Protein AF-A0A2J4RDF3-F1 (afdb_monomer_lite)

Radius of gyration: 17.9 Å; chains: 1; bounding box: 46×25×57 Å

Sequence (120 aa):
MSCGYQGYEFGAHYPDSICCDGYLWDADSGDEMGMDNGGDIPCPVCNRKEWLAFYRDEIIECGMEQAERKRGPKTVKYGGFPEPIRFDAKAMRSIRRLLRRGWYQGRKYYAKQLREGADK

Foldseek 3Di:
DFPADFDCVPPDPDGQWGDDPQWTFGNPADDPVDHDGTPDQGDCPPNVVVNCVVCLVQLLQQLLVCLPDPPGGDLAGVVGDDPSQVPDPVSSVSSSVSSRNSSVVNVVVVVVVVVVVVVD

Structure (mmCIF, N/CA/C/O backbone):
data_AF-A0A2J4RDF3-F1
#
_entry.id   AF-A0A2J4RDF3-F1
#
loop_
_atom_site.group_PDB
_atom_site.id
_atom_site.type_symbol
_atom_site.label_atom_id
_atom_site.label_alt_id
_atom_site.label_comp_id
_atom_site.label_asym_id
_atom_site.label_entity_id
_atom_site.label_seq_id
_atom_site.pdbx_PDB_ins_code
_atom_site.Cartn_x
_atom_site.Cartn_y
_atom_site.Cartn_z
_atom_site.occupancy
_atom_site.B_iso_or_equiv
_atom_site.auth_seq_id
_atom_site.auth_comp_id
_atom_site.auth_asym_id
_atom_site.auth_atom_id
_atom_site.pdbx_PDB_model_num
ATOM 1 N N . MET A 1 1 ? 12.174 -9.205 -16.888 1.00 72.00 1 MET A N 1
ATOM 2 C CA . MET A 1 1 ? 11.082 -8.678 -17.739 1.00 72.00 1 MET A CA 1
ATOM 3 C C . MET A 1 1 ? 10.366 -7.543 -17.010 1.00 72.00 1 MET A C 1
ATOM 5 O O . MET A 1 1 ? 9.869 -7.750 -15.910 1.00 72.00 1 MET A O 1
ATOM 9 N N . SER A 1 2 ? 10.336 -6.344 -17.602 1.00 89.12 2 SER A N 1
ATOM 10 C CA . SER A 1 2 ? 9.607 -5.179 -17.070 1.00 89.12 2 SER A CA 1
ATOM 11 C C . SER A 1 2 ? 8.167 -5.145 -17.592 1.00 89.12 2 SER A C 1
ATOM 13 O O . SER A 1 2 ? 7.918 -5.556 -18.725 1.00 89.12 2 SER A O 1
ATOM 15 N N . CYS A 1 3 ? 7.223 -4.639 -16.790 1.00 95.06 3 CYS A N 1
ATOM 16 C CA . CYS A 1 3 ? 5.841 -4.394 -17.228 1.00 95.06 3 CYS A CA 1
ATOM 17 C C . CYS A 1 3 ? 5.556 -2.934 -17.628 1.00 95.06 3 CYS A C 1
ATOM 19 O O . CYS A 1 3 ? 4.411 -2.610 -17.936 1.00 95.06 3 CYS A O 1
ATOM 21 N N . GLY A 1 4 ? 6.569 -2.058 -17.604 1.00 94.81 4 GLY A N 1
ATOM 22 C CA . GLY A 1 4 ? 6.434 -0.643 -17.976 1.00 94.81 4 GLY A CA 1
ATOM 23 C C . GLY A 1 4 ? 5.778 0.256 -16.921 1.00 94.81 4 GLY A C 1
ATOM 24 O O . GLY A 1 4 ? 5.435 1.392 -17.230 1.00 94.81 4 GLY A O 1
ATOM 25 N N . TYR A 1 5 ? 5.579 -0.224 -15.689 1.00 96.31 5 TYR A N 1
ATOM 26 C CA . TYR A 1 5 ? 5.111 0.623 -14.588 1.00 96.31 5 TYR A CA 1
ATOM 27 C C . TYR A 1 5 ? 6.148 1.698 -14.227 1.00 96.31 5 TYR A C 1
ATOM 29 O O . TYR A 1 5 ? 7.330 1.373 -14.095 1.00 96.31 5 TYR A O 1
ATOM 37 N N . GLN A 1 6 ? 5.662 2.928 -14.023 1.00 94.69 6 GLN A N 1
ATOM 38 C CA . GLN A 1 6 ? 6.387 4.059 -13.442 1.00 94.69 6 GLN A CA 1
ATOM 39 C C . GLN A 1 6 ? 5.576 4.657 -12.282 1.00 94.69 6 GLN A C 1
ATOM 41 O O . GLN A 1 6 ? 4.357 4.821 -12.411 1.00 94.69 6 GLN A O 1
ATOM 46 N N . GLY A 1 7 ? 6.233 4.962 -11.161 1.00 93.75 7 GLY A N 1
ATOM 47 C CA . GLY A 1 7 ? 5.600 5.426 -9.920 1.00 93.75 7 GLY A CA 1
ATOM 48 C C . GLY A 1 7 ? 6.509 6.312 -9.061 1.00 93.75 7 GLY A C 1
ATOM 49 O O . GLY A 1 7 ? 7.527 6.779 -9.550 1.00 93.75 7 GLY A O 1
ATOM 50 N N . TYR A 1 8 ? 6.117 6.555 -7.809 1.00 93.81 8 TYR A N 1
ATOM 51 C CA . TYR A 1 8 ? 6.724 7.534 -6.881 1.00 93.81 8 TYR A CA 1
ATOM 52 C C . TYR A 1 8 ? 7.110 6.900 -5.531 1.00 93.81 8 TYR A C 1
ATOM 54 O O . TYR A 1 8 ? 7.130 7.557 -4.489 1.00 93.81 8 TYR A O 1
ATOM 62 N N . GLU A 1 9 ? 7.294 5.585 -5.505 1.00 93.69 9 GLU A N 1
ATOM 63 C CA . GLU A 1 9 ? 7.548 4.803 -4.302 1.00 93.69 9 GLU A CA 1
ATOM 64 C C . GLU A 1 9 ? 8.861 5.161 -3.581 1.00 93.69 9 GLU A C 1
ATOM 66 O O . GLU A 1 9 ? 8.941 4.907 -2.378 1.00 93.69 9 GLU A O 1
ATOM 71 N N . PHE A 1 10 ? 9.828 5.801 -4.251 1.00 92.94 10 PHE A N 1
ATOM 72 C CA . PHE A 1 10 ? 11.125 6.185 -3.668 1.00 92.94 10 PHE A CA 1
ATOM 73 C C . PHE A 1 10 ? 11.231 7.670 -3.271 1.00 92.94 10 PHE A C 1
ATOM 75 O O . PHE A 1 10 ? 12.260 8.122 -2.774 1.00 92.94 10 PHE A O 1
ATOM 82 N N . GLY A 1 11 ? 10.117 8.408 -3.330 1.00 87.62 11 GLY A N 1
ATOM 83 C CA . GLY A 1 11 ? 9.987 9.720 -2.692 1.00 87.62 11 GLY A CA 1
ATOM 84 C C . GLY A 1 11 ? 10.457 10.912 -3.526 1.00 87.62 11 GLY A C 1
ATOM 85 O O . GLY A 1 11 ? 10.357 12.043 -3.035 1.00 87.62 11 GLY A O 1
ATOM 86 N N . ALA A 1 12 ? 10.896 10.715 -4.774 1.00 88.38 12 ALA A N 1
ATOM 87 C CA . ALA A 1 12 ? 11.131 11.832 -5.678 1.00 88.38 12 ALA A CA 1
ATOM 88 C C . ALA A 1 12 ? 9.835 12.589 -6.017 1.00 88.38 12 ALA A C 1
ATOM 90 O O . ALA A 1 12 ? 8.706 12.103 -5.911 1.00 88.38 12 ALA A O 1
ATOM 91 N N . HIS A 1 13 ? 10.002 13.831 -6.475 1.00 89.81 13 HIS A N 1
ATOM 92 C CA . HIS A 1 13 ? 8.899 14.657 -6.975 1.00 89.81 13 HIS A CA 1
ATOM 93 C C . HIS A 1 13 ? 8.483 14.313 -8.418 1.00 89.81 13 HIS A C 1
ATOM 95 O O . HIS A 1 13 ? 7.530 14.893 -8.943 1.00 89.81 13 HIS A O 1
ATOM 101 N N . TYR A 1 14 ? 9.178 13.375 -9.058 1.00 89.50 14 TYR A N 1
ATOM 102 C CA . TYR A 1 14 ? 8.907 12.839 -10.391 1.00 89.50 14 TYR A CA 1
ATOM 103 C C . TYR A 1 14 ? 8.829 11.304 -10.322 1.00 89.50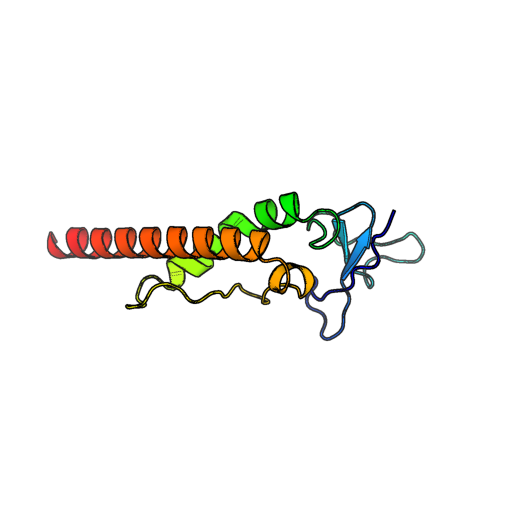 14 TYR A C 1
ATOM 105 O O . TYR A 1 14 ? 9.247 10.740 -9.315 1.00 89.50 14 TYR A O 1
ATOM 113 N N . PRO A 1 15 ? 8.266 10.624 -11.342 1.00 91.81 15 PRO A N 1
ATOM 114 C CA . PRO A 1 15 ? 8.193 9.171 -11.329 1.00 91.81 15 PRO A CA 1
ATOM 115 C C . PRO A 1 15 ? 9.589 8.535 -11.422 1.00 91.81 15 PRO A C 1
ATOM 117 O O . PRO A 1 15 ? 10.162 8.466 -12.508 1.00 91.81 15 PRO A O 1
ATOM 120 N N . ASP A 1 16 ? 10.119 8.091 -10.288 1.00 93.06 16 ASP A N 1
ATOM 121 C CA . ASP A 1 16 ? 11.441 7.477 -10.111 1.00 93.06 16 ASP A CA 1
ATOM 122 C C . ASP A 1 16 ? 11.363 5.955 -9.928 1.00 93.06 16 ASP A C 1
ATOM 124 O O . ASP A 1 16 ? 12.371 5.268 -9.918 1.00 93.06 16 ASP A O 1
ATOM 128 N N . SER A 1 17 ? 10.169 5.385 -9.795 1.00 94.94 17 SER A N 1
ATOM 129 C CA . SER A 1 17 ? 10.020 3.967 -9.470 1.00 94.94 17 SER A CA 1
ATOM 130 C C . SER A 1 17 ? 9.740 3.157 -10.722 1.00 94.94 17 SER A C 1
ATOM 132 O O . SER A 1 17 ? 8.680 3.321 -11.324 1.00 94.94 17 SER A O 1
ATOM 134 N N . ILE A 1 18 ? 10.637 2.250 -11.109 1.00 95.12 18 ILE A N 1
ATOM 135 C CA . ILE A 1 18 ? 10.490 1.424 -12.315 1.00 95.12 18 ILE A CA 1
ATOM 136 C C . ILE A 1 18 ? 10.364 -0.062 -11.999 1.00 95.12 18 ILE A C 1
ATOM 138 O O . ILE A 1 18 ? 10.928 -0.574 -11.040 1.00 95.12 18 ILE A O 1
ATOM 142 N N . CYS A 1 19 ? 9.612 -0.796 -12.822 1.00 96.50 19 CYS A N 1
ATOM 143 C CA . CYS A 1 19 ? 9.466 -2.239 -12.640 1.00 96.50 19 CYS A CA 1
ATOM 144 C C . CYS A 1 19 ? 10.610 -3.036 -13.287 1.00 96.50 19 CYS A C 1
ATOM 146 O O . CYS A 1 19 ? 10.805 -2.952 -14.502 1.00 96.50 19 CYS A O 1
ATOM 148 N N . CYS A 1 20 ? 11.245 -3.922 -12.517 1.00 94.62 20 CYS A N 1
ATOM 149 C CA . CYS A 1 20 ? 12.110 -4.995 -13.002 1.00 94.62 20 CYS A CA 1
ATOM 150 C C . CYS A 1 20 ? 11.736 -6.322 -12.316 1.00 94.62 20 CYS A C 1
ATOM 152 O O . CYS A 1 20 ? 11.619 -6.384 -11.096 1.00 94.62 20 CYS A O 1
ATOM 154 N N . ASP A 1 21 ? 11.468 -7.368 -13.106 1.00 95.06 21 ASP A N 1
ATOM 155 C CA . ASP A 1 21 ? 11.153 -8.730 -12.631 1.00 95.06 21 ASP A CA 1
ATOM 156 C C . ASP A 1 21 ? 10.054 -8.825 -11.560 1.00 95.06 21 ASP A C 1
ATOM 158 O O . ASP A 1 21 ? 10.059 -9.687 -10.686 1.00 95.06 21 ASP A O 1
ATOM 162 N N . GLY A 1 22 ? 9.046 -7.955 -11.662 1.00 97.06 22 GLY A N 1
ATOM 163 C CA . GLY A 1 22 ? 7.907 -7.959 -10.745 1.00 97.06 22 GLY A CA 1
ATOM 164 C C . GLY A 1 22 ? 8.115 -7.168 -9.458 1.00 97.06 22 GLY A C 1
ATOM 165 O O . GLY A 1 22 ? 7.216 -7.187 -8.618 1.00 97.06 22 GLY A O 1
ATOM 166 N N . TYR A 1 23 ? 9.223 -6.439 -9.332 1.00 97.62 23 TYR A N 1
ATOM 167 C CA . TYR A 1 23 ? 9.545 -5.571 -8.198 1.00 97.62 23 TYR A CA 1
ATOM 168 C C . TYR A 1 23 ? 9.911 -4.167 -8.680 1.00 97.62 23 TYR A C 1
ATOM 170 O O . TYR A 1 23 ? 10.193 -3.967 -9.865 1.00 97.62 23 TYR A O 1
ATOM 178 N N . LEU A 1 24 ? 9.804 -3.186 -7.789 1.00 97.00 24 LEU A N 1
ATOM 179 C CA . LEU A 1 24 ? 10.115 -1.791 -8.061 1.00 97.00 24 LEU A CA 1
ATOM 180 C C . LEU A 1 24 ? 11.555 -1.488 -7.674 1.00 97.00 24 LEU A C 1
ATOM 182 O O . LEU A 1 24 ? 12.030 -1.948 -6.640 1.00 97.00 24 LEU A O 1
ATOM 186 N N . TRP A 1 25 ? 12.207 -0.705 -8.514 1.00 96.00 25 TRP A N 1
ATOM 187 C CA . TRP A 1 25 ? 13.561 -0.215 -8.334 1.00 96.00 25 TRP A CA 1
ATOM 188 C C . TRP A 1 25 ? 13.574 1.290 -8.523 1.00 96.00 25 TRP A C 1
ATOM 190 O O . TRP A 1 25 ? 12.795 1.821 -9.320 1.00 96.00 25 TRP A O 1
ATOM 200 N N . ASP A 1 26 ? 14.437 1.948 -7.770 1.00 95.06 26 ASP A N 1
ATOM 201 C CA . ASP A 1 26 ? 14.671 3.377 -7.872 1.00 95.06 26 ASP A CA 1
ATOM 202 C C . ASP A 1 26 ? 15.520 3.642 -9.122 1.00 95.06 26 ASP A C 1
ATOM 204 O O . ASP A 1 26 ? 16.648 3.162 -9.241 1.00 95.06 26 ASP A O 1
ATOM 208 N N . ALA A 1 27 ? 14.944 4.350 -10.090 1.00 91.38 27 ALA A N 1
ATOM 209 C CA . ALA A 1 27 ? 15.534 4.622 -11.394 1.00 91.38 27 ALA A CA 1
ATOM 210 C C . ALA A 1 27 ? 16.768 5.523 -11.309 1.00 91.38 27 ALA A C 1
ATOM 212 O O . ALA A 1 27 ? 17.582 5.500 -12.231 1.00 91.38 27 ALA A O 1
ATOM 213 N N . ASP A 1 28 ? 16.899 6.285 -10.223 1.00 87.75 28 ASP A N 1
ATOM 214 C CA . ASP A 1 28 ? 18.045 7.156 -9.977 1.00 87.75 28 ASP A CA 1
ATOM 215 C C . ASP A 1 28 ? 19.084 6.505 -9.059 1.00 87.75 28 ASP A C 1
ATOM 217 O O . ASP A 1 28 ? 20.084 7.131 -8.704 1.00 87.75 28 ASP A O 1
ATOM 221 N N . SER A 1 29 ? 18.850 5.253 -8.663 1.00 87.75 29 SER A N 1
ATOM 222 C CA . SER A 1 29 ? 19.784 4.504 -7.836 1.00 87.75 29 SER A CA 1
ATOM 223 C C . SER A 1 29 ? 20.889 3.846 -8.653 1.00 87.75 29 SER A C 1
ATOM 225 O O . SER A 1 29 ? 20.705 3.477 -9.816 1.00 87.75 29 SER A O 1
ATOM 227 N N . GLY A 1 30 ? 22.035 3.663 -8.001 1.00 80.56 30 GLY A N 1
ATOM 228 C CA . GLY A 1 30 ? 23.215 3.027 -8.563 1.00 80.56 30 GLY A CA 1
ATOM 229 C C . GLY A 1 30 ? 23.990 3.857 -9.590 1.00 80.56 30 GLY A C 1
ATOM 230 O O . GLY A 1 30 ? 23.877 5.080 -9.674 1.00 80.56 30 GLY A O 1
ATOM 231 N N . ASP A 1 31 ? 24.860 3.172 -10.330 1.00 77.06 31 ASP A N 1
ATOM 232 C CA . ASP A 1 31 ? 25.794 3.750 -11.299 1.00 77.06 31 ASP A CA 1
ATOM 233 C C . ASP A 1 31 ? 25.751 2.990 -12.643 1.00 77.06 31 ASP A C 1
ATOM 235 O O . ASP A 1 31 ? 24.755 2.347 -12.985 1.00 77.06 31 ASP A O 1
ATOM 239 N N . GLU A 1 32 ? 26.824 3.058 -13.441 1.00 70.00 32 GLU A N 1
ATOM 240 C CA . GLU A 1 32 ? 26.941 2.366 -14.735 1.00 70.00 32 GLU A CA 1
ATOM 241 C C . GLU A 1 32 ? 26.673 0.848 -14.667 1.00 70.00 32 GLU A C 1
ATOM 243 O O . GLU A 1 32 ? 26.361 0.239 -15.693 1.00 70.00 32 GLU A O 1
ATOM 248 N N . MET A 1 33 ? 26.763 0.230 -13.484 1.00 68.81 33 MET A N 1
ATOM 249 C CA . MET A 1 33 ? 26.566 -1.208 -13.285 1.00 68.81 33 MET A CA 1
ATOM 250 C C . MET A 1 33 ? 25.114 -1.606 -12.967 1.00 68.81 33 MET A C 1
ATOM 252 O O . MET A 1 33 ? 24.819 -2.804 -12.904 1.00 68.81 33 MET A O 1
ATOM 256 N N . GLY A 1 34 ? 24.200 -0.642 -12.817 1.00 76.56 34 GLY A N 1
ATOM 257 C CA . GLY A 1 34 ? 22.770 -0.872 -12.594 1.00 76.56 34 GLY A CA 1
ATOM 258 C C . GLY A 1 34 ? 22.239 -0.254 -11.301 1.00 76.56 34 GLY A C 1
ATOM 259 O O . GLY A 1 34 ? 22.964 0.426 -10.589 1.00 76.56 34 GLY A O 1
ATOM 260 N N . MET A 1 35 ? 20.959 -0.512 -11.014 1.00 85.38 35 MET A N 1
ATOM 261 C CA . MET A 1 35 ? 20.240 0.013 -9.844 1.00 85.38 35 MET A CA 1
ATOM 262 C C . MET A 1 35 ? 20.635 -0.727 -8.560 1.00 85.38 35 MET A C 1
ATOM 264 O O . MET A 1 35 ? 20.667 -1.960 -8.551 1.00 85.38 35 MET A O 1
ATOM 268 N N . ASP A 1 36 ? 20.890 0.010 -7.477 1.00 88.94 36 ASP A N 1
ATOM 269 C CA . ASP A 1 36 ? 21.302 -0.532 -6.173 1.00 88.94 36 ASP A CA 1
ATOM 270 C C . ASP A 1 36 ? 20.267 -0.330 -5.048 1.00 88.94 36 ASP A C 1
ATOM 272 O O . ASP A 1 36 ? 20.426 -0.901 -3.965 1.00 88.94 36 ASP A O 1
ATOM 276 N N . ASN A 1 37 ? 19.174 0.399 -5.313 1.00 92.56 37 ASN A N 1
ATOM 277 C CA . ASN A 1 37 ? 18.074 0.631 -4.376 1.00 92.56 37 ASN A CA 1
ATOM 278 C C . ASN A 1 37 ? 16.733 0.096 -4.919 1.00 92.56 37 ASN A C 1
ATOM 280 O O . ASN A 1 37 ? 16.322 0.378 -6.048 1.00 9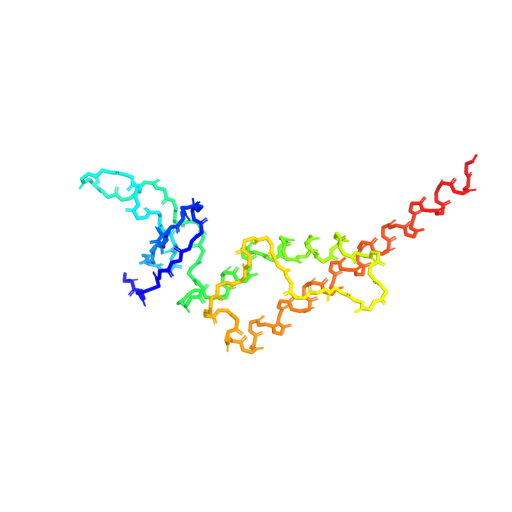2.56 37 ASN A O 1
ATOM 284 N N . 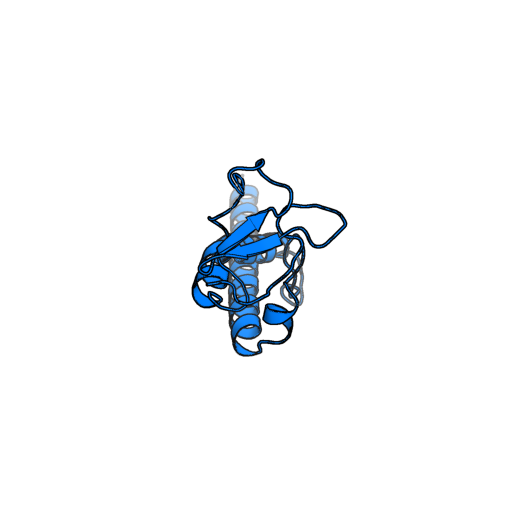GLY A 1 38 ? 16.025 -0.665 -4.083 1.00 93.50 38 GLY A N 1
ATOM 285 C CA . GLY A 1 38 ? 14.756 -1.320 -4.402 1.00 93.50 38 GLY A CA 1
ATOM 286 C C . GLY A 1 38 ? 14.857 -2.846 -4.479 1.00 93.50 38 GLY A C 1
ATOM 287 O O . GLY A 1 38 ? 15.689 -3.474 -3.826 1.00 93.50 38 GLY A O 1
ATOM 288 N N . GLY A 1 39 ? 13.954 -3.463 -5.243 1.00 95.06 39 GLY A N 1
ATOM 289 C CA . GLY A 1 39 ? 13.840 -4.920 -5.381 1.00 95.06 39 GLY A CA 1
ATOM 290 C C . GLY A 1 39 ? 12.994 -5.610 -4.305 1.00 95.06 39 GLY A C 1
ATOM 291 O O . GLY A 1 39 ? 12.758 -6.814 -4.391 1.00 95.06 39 GLY A O 1
ATOM 292 N N . ASP A 1 40 ? 12.490 -4.868 -3.323 1.00 96.19 40 ASP A N 1
ATOM 293 C CA . ASP A 1 40 ? 11.676 -5.355 -2.207 1.00 96.19 40 ASP A CA 1
ATOM 294 C C . ASP A 1 40 ? 10.185 -5.026 -2.374 1.00 96.19 40 ASP A C 1
ATOM 296 O O . ASP A 1 40 ? 9.328 -5.862 -2.076 1.00 96.19 40 ASP A O 1
ATOM 300 N N . ILE A 1 41 ? 9.863 -3.845 -2.911 1.00 96.94 41 ILE A N 1
ATOM 301 C CA . ILE A 1 41 ? 8.484 -3.416 -3.162 1.00 96.94 41 ILE A CA 1
ATOM 302 C C . ILE A 1 41 ? 7.949 -4.160 -4.397 1.00 96.94 41 ILE A C 1
ATOM 304 O O . ILE A 1 41 ? 8.444 -3.948 -5.506 1.00 96.94 41 ILE A O 1
ATOM 308 N N . PRO A 1 42 ? 6.918 -5.020 -4.283 1.00 98.00 42 PRO A N 1
ATOM 309 C CA . PRO A 1 42 ? 6.373 -5.723 -5.444 1.00 98.00 42 PRO A CA 1
ATOM 310 C C . PRO A 1 42 ? 5.738 -4.739 -6.429 1.00 98.00 42 PRO A C 1
ATOM 312 O O . PRO A 1 42 ? 5.250 -3.691 -6.037 1.00 98.00 42 PRO A O 1
ATOM 315 N N . CYS A 1 43 ? 5.662 -5.056 -7.716 1.00 97.69 43 CYS A N 1
ATOM 316 C CA . CYS A 1 43 ? 5.031 -4.166 -8.687 1.00 97.69 43 CYS A CA 1
ATOM 317 C C . CYS A 1 43 ? 3.487 -4.179 -8.561 1.00 97.69 43 CYS A C 1
ATOM 319 O O . CYS A 1 43 ? 2.879 -5.253 -8.647 1.00 97.69 43 CYS A O 1
ATOM 321 N N . PRO A 1 44 ? 2.796 -3.020 -8.473 1.00 97.44 44 PRO A N 1
ATOM 322 C CA . PRO A 1 44 ? 1.329 -2.964 -8.368 1.00 97.44 44 PRO A CA 1
ATOM 323 C C . PRO A 1 44 ? 0.596 -3.442 -9.635 1.00 97.44 44 PRO A C 1
ATOM 325 O O . PRO A 1 44 ? -0.604 -3.751 -9.598 1.00 97.44 44 PRO A O 1
ATOM 328 N N . VAL A 1 45 ? 1.303 -3.506 -10.767 1.00 97.38 45 VAL A N 1
ATOM 329 C CA . VAL A 1 45 ? 0.763 -3.947 -12.056 1.00 97.38 45 VAL A CA 1
ATOM 330 C C . VAL A 1 45 ? 0.928 -5.454 -12.216 1.00 97.38 45 VAL A C 1
ATOM 332 O O . VAL A 1 45 ? -0.081 -6.161 -12.191 1.00 97.38 45 VAL A O 1
ATOM 335 N N . CYS A 1 46 ? 2.161 -5.953 -12.353 1.00 97.38 46 CYS A N 1
ATOM 336 C CA . CYS A 1 46 ? 2.416 -7.362 -12.671 1.00 97.38 46 CYS A CA 1
ATOM 337 C C . CYS A 1 46 ? 2.583 -8.279 -11.446 1.00 97.38 46 CYS A C 1
ATOM 339 O O . CYS A 1 46 ? 2.466 -9.490 -11.603 1.00 97.38 46 CYS A O 1
ATOM 341 N N . ASN A 1 47 ? 2.763 -7.735 -10.234 1.00 97.56 47 ASN A N 1
ATOM 342 C CA . ASN A 1 47 ? 2.898 -8.503 -8.986 1.00 97.56 47 ASN A CA 1
ATOM 343 C C . ASN A 1 47 ? 1.936 -8.014 -7.878 1.00 97.56 47 ASN A C 1
ATOM 345 O O . ASN A 1 47 ? 2.255 -7.913 -6.693 1.00 97.56 47 ASN A O 1
ATOM 349 N N . ARG A 1 48 ? 0.700 -7.692 -8.276 1.00 97.12 48 ARG A N 1
ATOM 350 C CA . ARG A 1 48 ? -0.304 -7.027 -7.424 1.00 97.12 48 ARG A CA 1
ATOM 351 C C . ARG A 1 48 ? -0.669 -7.784 -6.151 1.00 97.12 48 ARG A C 1
ATOM 353 O O . ARG A 1 48 ? -1.014 -7.172 -5.142 1.00 97.12 48 ARG A O 1
ATOM 360 N N . LYS A 1 49 ? -0.674 -9.118 -6.211 1.00 97.44 49 LYS A N 1
ATOM 361 C CA . LYS A 1 49 ? -1.006 -9.954 -5.052 1.00 97.44 49 LYS A CA 1
ATOM 362 C C . LYS A 1 49 ? 0.019 -9.743 -3.939 1.00 97.44 49 LYS A C 1
ATOM 364 O O . LYS A 1 49 ? -0.394 -9.506 -2.807 1.00 97.44 49 LYS A O 1
ATOM 369 N N . GLU A 1 50 ? 1.306 -9.773 -4.278 1.00 98.31 50 GLU A N 1
ATOM 370 C CA . GLU A 1 50 ? 2.377 -9.500 -3.322 1.00 98.31 50 GLU A CA 1
ATOM 371 C C . GLU A 1 50 ? 2.403 -8.024 -2.927 1.00 98.31 50 GLU A C 1
ATOM 373 O O . GLU A 1 50 ? 2.574 -7.736 -1.753 1.00 98.31 50 GLU A O 1
ATOM 378 N N . TRP A 1 51 ? 2.094 -7.083 -3.831 1.00 97.94 51 TRP A N 1
ATOM 379 C CA . TRP A 1 51 ? 1.966 -5.657 -3.469 1.00 97.94 51 TRP A CA 1
ATOM 380 C C . TRP A 1 51 ? 0.940 -5.447 -2.342 1.00 97.94 51 TRP A C 1
ATOM 382 O O . TRP A 1 51 ? 1.189 -4.739 -1.367 1.00 97.94 51 TRP A O 1
ATOM 392 N N . LEU A 1 52 ? -0.221 -6.109 -2.438 1.00 98.00 52 LEU A N 1
ATOM 393 C CA . LEU A 1 52 ? -1.252 -6.061 -1.395 1.00 98.00 52 LEU A CA 1
ATOM 394 C C . LEU A 1 52 ? -0.816 -6.743 -0.093 1.00 98.00 52 LEU A C 1
ATOM 396 O O . LEU A 1 52 ? -1.313 -6.365 0.968 1.00 98.00 52 LEU A O 1
ATOM 400 N N . ALA A 1 53 ? 0.043 -7.762 -0.169 1.00 98.25 53 ALA A N 1
ATOM 401 C CA . ALA A 1 53 ? 0.596 -8.436 1.000 1.00 98.25 53 ALA A CA 1
ATOM 402 C C . ALA A 1 53 ? 1.656 -7.565 1.690 1.00 98.25 53 ALA A C 1
ATOM 404 O O . ALA A 1 53 ? 1.585 -7.396 2.904 1.00 98.25 53 ALA A O 1
ATOM 405 N N . PHE A 1 54 ? 2.549 -6.953 0.911 1.00 97.69 54 PHE A N 1
ATOM 406 C CA . PHE A 1 54 ? 3.604 -6.050 1.363 1.00 97.69 54 PHE A CA 1
ATOM 407 C C . PHE A 1 54 ? 3.031 -4.868 2.155 1.00 97.69 54 PHE A C 1
ATOM 409 O O . PHE A 1 54 ? 3.398 -4.650 3.303 1.00 97.69 54 PHE A O 1
ATOM 416 N N . TYR A 1 55 ? 2.029 -4.172 1.607 1.00 97.62 55 TYR A N 1
ATOM 417 C CA . TYR A 1 55 ? 1.404 -3.022 2.278 1.00 97.62 55 TYR A CA 1
ATOM 418 C C . TYR A 1 55 ? 0.275 -3.383 3.249 1.00 97.62 55 TYR A C 1
ATOM 420 O O . TYR A 1 55 ? -0.442 -2.504 3.730 1.00 97.62 55 TYR A O 1
ATOM 428 N N . ARG A 1 56 ? 0.053 -4.671 3.530 1.00 98.00 56 ARG A N 1
ATOM 429 C CA . ARG A 1 56 ? -1.108 -5.120 4.309 1.00 98.00 56 ARG A CA 1
ATOM 430 C C . ARG A 1 56 ? -1.169 -4.472 5.687 1.00 98.00 56 ARG A C 1
ATOM 432 O O . ARG A 1 56 ? -2.248 -4.041 6.098 1.00 98.00 56 ARG A O 1
ATOM 439 N N . ASP A 1 57 ? -0.048 -4.469 6.395 1.00 97.75 57 ASP A N 1
ATOM 440 C CA . ASP A 1 57 ? 0.000 -4.026 7.785 1.00 97.75 57 ASP A CA 1
ATOM 441 C C . ASP A 1 57 ? -0.062 -2.501 7.878 1.00 97.75 57 ASP A C 1
ATOM 443 O O . ASP A 1 57 ? -0.863 -1.997 8.660 1.00 97.75 57 ASP A O 1
ATOM 447 N N . GLU A 1 58 ? 0.604 -1.777 6.973 1.00 97.06 58 GLU A N 1
ATOM 448 C CA . GLU A 1 58 ? 0.461 -0.319 6.839 1.00 97.06 58 GLU A CA 1
ATOM 449 C C . GLU A 1 58 ? -1.001 0.086 6.564 1.00 97.06 58 GLU A C 1
ATOM 451 O O . GLU A 1 58 ? -1.554 0.984 7.193 1.00 97.06 58 GLU A O 1
ATOM 456 N N . ILE A 1 59 ? -1.701 -0.625 5.670 1.00 98.31 59 ILE A N 1
ATOM 457 C CA . ILE A 1 59 ? -3.119 -0.349 5.384 1.00 98.31 59 ILE A CA 1
ATOM 458 C C . ILE A 1 59 ? -3.998 -0.616 6.619 1.00 98.31 59 ILE A C 1
ATOM 460 O O . ILE A 1 59 ? -5.002 0.072 6.832 1.00 98.31 59 ILE A O 1
ATOM 464 N N . ILE A 1 60 ? -3.671 -1.628 7.427 1.00 98.31 60 ILE A N 1
ATOM 465 C CA . ILE A 1 60 ? -4.370 -1.883 8.693 1.00 98.31 60 ILE A CA 1
ATOM 466 C C . ILE A 1 60 ? -4.082 -0.754 9.686 1.00 98.31 60 ILE A C 1
ATOM 468 O O . ILE A 1 60 ? -5.024 -0.253 10.300 1.00 98.31 60 ILE A O 1
ATOM 472 N N . GLU A 1 61 ? -2.834 -0.318 9.809 1.00 97.56 61 GLU A N 1
ATOM 473 C CA . GLU A 1 61 ? -2.420 0.784 10.679 1.00 97.56 61 GLU A CA 1
ATOM 474 C C . GLU A 1 61 ? -3.141 2.090 10.321 1.00 97.56 61 GLU A C 1
ATOM 476 O O . GLU A 1 61 ? -3.820 2.656 11.180 1.00 97.56 61 GLU A O 1
ATOM 481 N N . CYS A 1 62 ? -3.184 2.467 9.037 1.00 97.75 62 CYS A N 1
ATOM 482 C CA . CYS A 1 62 ? -3.991 3.597 8.555 1.00 97.75 62 CYS A CA 1
ATOM 483 C C . CYS A 1 62 ? -5.473 3.475 8.948 1.00 97.75 62 CYS A C 1
ATOM 485 O O . CYS A 1 62 ? -6.186 4.467 9.126 1.00 97.75 62 CYS A O 1
ATOM 487 N N . GLY A 1 63 ? -5.990 2.247 9.038 1.00 97.81 63 GLY A N 1
ATOM 488 C CA . GLY A 1 63 ? -7.322 1.975 9.561 1.00 97.81 63 GLY A CA 1
ATOM 489 C C . GLY A 1 63 ? -7.427 2.244 11.064 1.00 97.81 63 GLY A C 1
ATOM 490 O O . GLY A 1 63 ? -8.400 2.863 11.500 1.00 97.81 63 GLY A O 1
ATOM 491 N N . MET A 1 64 ? -6.449 1.777 11.846 1.00 97.69 64 MET A N 1
ATOM 492 C CA . MET A 1 64 ? -6.385 1.932 13.305 1.00 97.69 64 MET A CA 1
ATOM 493 C C . MET A 1 64 ? -6.318 3.397 13.728 1.00 97.69 64 MET A C 1
ATOM 495 O O . MET A 1 64 ? -7.105 3.804 14.581 1.00 97.69 64 MET A O 1
ATOM 499 N N . GLU A 1 65 ? -5.472 4.199 13.085 1.00 96.19 65 GLU A N 1
ATOM 500 C CA . GLU A 1 65 ? -5.333 5.645 13.336 1.00 96.19 65 GLU A CA 1
ATOM 501 C C . GLU A 1 65 ? -6.647 6.410 13.119 1.00 96.19 65 GLU A C 1
ATOM 503 O O . GLU A 1 65 ? -6.903 7.459 13.703 1.00 96.19 65 GLU A O 1
ATOM 508 N N . GLN A 1 66 ? -7.538 5.859 12.296 1.00 96.69 66 GLN A N 1
ATOM 509 C CA . GLN A 1 66 ? -8.842 6.440 12.002 1.00 96.69 66 GLN A CA 1
ATOM 510 C C . GLN A 1 66 ? -9.957 5.982 12.957 1.00 96.69 66 GLN A C 1
ATOM 512 O O . GLN A 1 66 ? -11.130 6.283 12.705 1.00 96.69 66 GLN A O 1
ATOM 517 N N . ALA A 1 67 ? -9.654 5.244 14.027 1.00 96.69 67 ALA A N 1
ATOM 518 C CA . ALA A 1 67 ? -10.648 4.609 14.901 1.00 96.69 67 ALA A CA 1
ATOM 519 C C . ALA A 1 67 ? -11.663 5.575 15.547 1.00 96.69 67 ALA A C 1
ATOM 521 O O . ALA A 1 67 ? -12.819 5.197 15.785 1.00 96.69 67 ALA A O 1
ATOM 522 N N . GLU A 1 68 ? -11.290 6.837 15.753 1.00 95.56 68 GLU A N 1
ATOM 523 C CA . GLU A 1 68 ? -12.180 7.880 16.280 1.00 95.56 68 GLU A CA 1
ATOM 524 C C . GLU A 1 68 ? -13.287 8.291 15.294 1.00 95.56 68 GLU A C 1
ATOM 526 O O . GLU A 1 68 ? -14.339 8.809 15.687 1.00 95.56 68 GLU A O 1
ATOM 531 N N . ARG A 1 69 ? -13.112 8.020 13.993 1.00 95.69 69 ARG A N 1
ATOM 532 C CA . ARG A 1 69 ? -14.108 8.367 12.975 1.00 95.69 69 ARG A CA 1
ATOM 533 C C . ARG A 1 69 ? -15.422 7.634 13.227 1.00 95.69 69 ARG A C 1
ATOM 535 O O . ARG A 1 69 ? -15.478 6.408 13.220 1.00 95.69 69 ARG A O 1
ATOM 542 N N . LYS A 1 70 ? -16.518 8.392 13.327 1.00 92.38 70 LYS A N 1
ATOM 543 C CA . LYS A 1 70 ? -17.871 7.849 13.558 1.00 92.38 70 LYS A CA 1
ATOM 544 C C . LYS A 1 70 ? -18.407 7.001 12.395 1.00 92.38 70 LYS A C 1
ATOM 546 O O . LYS A 1 70 ? -19.137 6.046 12.625 1.00 92.38 70 LYS A O 1
ATOM 551 N N . ARG A 1 71 ? -18.064 7.343 11.146 1.00 92.56 71 ARG A N 1
ATOM 552 C CA . ARG A 1 71 ? -18.615 6.727 9.918 1.00 92.56 71 ARG A CA 1
ATOM 553 C C . ARG A 1 71 ? -17.615 5.801 9.209 1.00 92.56 71 ARG A C 1
ATOM 555 O O . ARG A 1 71 ? -17.533 5.804 7.984 1.00 92.56 71 ARG A O 1
ATOM 562 N N . GLY A 1 72 ? -16.836 5.038 9.977 1.00 94.75 72 GLY A N 1
ATOM 563 C CA . GLY A 1 72 ? -15.797 4.157 9.438 1.00 94.75 72 GLY A CA 1
ATOM 564 C C . GLY A 1 72 ? -14.565 4.895 8.884 1.00 94.75 72 GLY A C 1
ATOM 565 O O . GLY A 1 72 ? -14.533 6.136 8.839 1.00 94.75 72 GLY A O 1
ATOM 566 N N . PRO A 1 73 ? -13.540 4.137 8.451 1.00 97.50 73 PRO A N 1
ATOM 567 C CA . PRO A 1 73 ? -12.316 4.704 7.905 1.00 97.50 73 PRO A CA 1
ATOM 568 C C . PRO A 1 73 ? -12.538 5.217 6.478 1.00 97.50 73 PRO A C 1
ATOM 570 O O . PRO A 1 73 ? -13.333 4.666 5.708 1.00 97.50 73 PRO A O 1
ATOM 573 N N . LYS A 1 74 ? -11.809 6.268 6.107 1.00 96.50 74 LYS A N 1
ATOM 574 C CA . LYS A 1 74 ? -11.633 6.671 4.710 1.00 96.50 74 LYS A CA 1
ATOM 575 C C . LYS A 1 74 ? -10.753 5.648 3.992 1.00 96.50 74 LYS A C 1
ATOM 577 O O . LYS A 1 74 ? -9.954 4.953 4.611 1.00 96.50 74 LYS A O 1
ATOM 582 N N . THR A 1 75 ? -10.887 5.586 2.669 1.00 95.25 75 THR A N 1
ATOM 583 C CA . THR A 1 75 ? -10.034 4.745 1.816 1.00 95.25 75 THR A CA 1
ATOM 584 C C . THR A 1 75 ? -8.746 5.485 1.463 1.00 95.25 75 THR A C 1
ATOM 586 O O . THR A 1 75 ? -8.617 5.992 0.355 1.00 95.25 75 THR A O 1
ATOM 589 N N . VAL A 1 76 ? -7.838 5.601 2.432 1.00 89.44 76 VAL A N 1
ATOM 590 C CA . VAL A 1 76 ? -6.554 6.315 2.311 1.00 89.44 76 VAL A CA 1
ATOM 591 C C . VAL A 1 76 ? -5.412 5.453 2.852 1.00 89.44 76 VAL A C 1
ATOM 593 O O . VAL A 1 76 ? -5.653 4.596 3.699 1.00 89.44 76 VAL A O 1
ATOM 596 N N . LYS A 1 77 ? -4.205 5.695 2.342 1.00 88.31 77 LYS A N 1
ATOM 597 C CA . LYS A 1 77 ? -2.913 5.125 2.752 1.00 88.31 77 LYS A CA 1
ATOM 598 C C . LYS A 1 77 ? -1.883 6.261 2.700 1.00 88.31 77 LYS A C 1
ATOM 600 O O . LYS A 1 77 ? -2.070 7.180 1.892 1.00 88.31 77 LYS A O 1
ATOM 605 N N . TYR A 1 78 ? -0.834 6.217 3.516 1.00 83.44 78 TYR A N 1
ATOM 606 C CA . TYR A 1 78 ? 0.325 7.095 3.348 1.00 83.44 78 TYR A CA 1
ATOM 607 C C . TYR A 1 78 ? 0.924 6.946 1.937 1.00 83.44 78 TYR A C 1
ATOM 609 O O . TYR A 1 78 ? 0.890 5.870 1.340 1.00 83.44 78 TYR A O 1
ATOM 617 N N . GLY A 1 79 ? 1.346 8.065 1.340 1.00 84.12 79 GLY A N 1
ATOM 618 C CA . GLY A 1 79 ? 1.794 8.120 -0.062 1.00 84.12 79 GLY A CA 1
ATOM 619 C C . GLY A 1 79 ? 0.695 7.899 -1.119 1.00 84.12 79 GLY A C 1
ATOM 620 O O . GLY A 1 79 ? 0.938 8.071 -2.308 1.00 84.12 79 GLY A O 1
ATOM 621 N N . GLY A 1 80 ? -0.539 7.574 -0.716 1.00 91.31 80 GLY A N 1
ATOM 622 C CA . GLY A 1 80 ? -1.638 7.279 -1.633 1.00 91.31 80 GLY A CA 1
ATOM 623 C C . GLY A 1 80 ? -1.574 5.876 -2.251 1.00 91.31 80 GLY A C 1
ATOM 624 O O . GLY A 1 80 ? -0.671 5.080 -2.005 1.00 91.31 80 GLY A O 1
ATOM 625 N N . PHE A 1 81 ? -2.597 5.541 -3.041 1.00 94.94 81 PHE A N 1
ATOM 626 C CA . PHE A 1 81 ? -2.631 4.290 -3.801 1.00 94.94 81 PHE A CA 1
ATOM 627 C C . PHE A 1 81 ? -2.202 4.549 -5.250 1.00 94.94 81 PHE A C 1
ATOM 629 O O . PHE A 1 81 ? -2.789 5.442 -5.878 1.00 94.94 81 PHE A O 1
ATOM 636 N N . PRO A 1 82 ? -1.283 3.739 -5.811 1.00 94.81 82 PRO A N 1
ATOM 637 C CA . PRO A 1 82 ? -0.936 3.808 -7.223 1.00 94.81 82 PRO A CA 1
ATOM 638 C C . PRO A 1 82 ? -2.165 3.724 -8.124 1.00 94.81 82 PRO A C 1
ATOM 640 O O . PRO A 1 82 ? -3.138 3.026 -7.819 1.00 94.81 82 PRO A O 1
ATOM 643 N N . GLU A 1 83 ? -2.126 4.413 -9.260 1.00 94.50 83 GLU A N 1
ATOM 644 C CA . GLU A 1 83 ? -3.227 4.432 -10.225 1.00 94.50 83 GLU A CA 1
ATOM 645 C C . GLU A 1 83 ? -3.741 3.034 -10.625 1.00 94.50 83 GLU A C 1
ATOM 647 O O . GLU A 1 83 ? -4.953 2.808 -10.518 1.00 94.50 83 GLU A O 1
ATOM 652 N N . PRO A 1 84 ? -2.876 2.051 -10.952 1.00 95.62 84 PRO A N 1
ATOM 653 C CA . PRO A 1 84 ? -3.328 0.700 -11.287 1.00 95.62 84 PRO A CA 1
ATOM 654 C C . PRO A 1 84 ? -4.103 0.016 -10.154 1.00 95.62 84 PRO A C 1
ATOM 656 O O . PRO A 1 84 ? -5.010 -0.776 -10.405 1.00 95.62 84 PRO A O 1
ATOM 659 N N . ILE A 1 85 ? -3.780 0.336 -8.897 1.00 97.31 85 ILE A N 1
ATOM 660 C CA . ILE A 1 85 ? -4.497 -0.177 -7.727 1.00 97.31 85 ILE A CA 1
ATOM 661 C C . ILE A 1 85 ? -5.855 0.511 -7.591 1.00 97.31 85 ILE A C 1
ATOM 663 O O . ILE A 1 85 ? -6.854 -0.167 -7.355 1.00 97.31 85 ILE A O 1
ATOM 667 N N . ARG A 1 86 ? -5.916 1.838 -7.779 1.00 95.94 86 ARG A N 1
ATOM 668 C CA . ARG A 1 86 ? -7.164 2.621 -7.685 1.00 95.94 86 ARG A CA 1
ATOM 669 C C . ARG A 1 86 ? -8.218 2.158 -8.690 1.00 95.94 86 ARG A C 1
ATOM 671 O O . ARG A 1 86 ? -9.399 2.116 -8.341 1.00 95.94 86 ARG A O 1
ATOM 678 N N . PHE A 1 87 ? -7.796 1.793 -9.900 1.00 95.94 87 PHE A N 1
ATOM 679 C CA . PH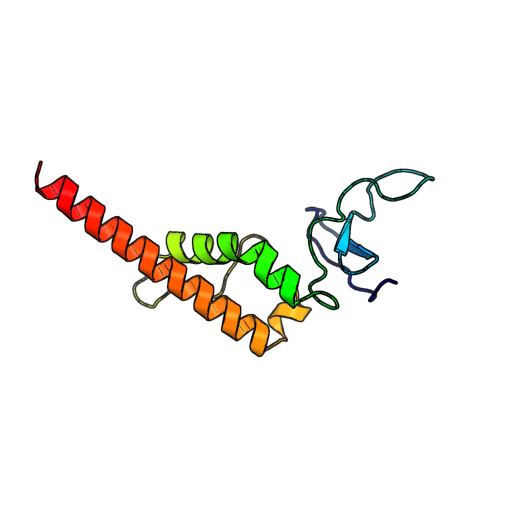E A 1 87 ? -8.688 1.315 -10.958 1.00 95.94 87 PHE A CA 1
ATOM 680 C C . PHE A 1 87 ? -9.028 -0.183 -10.867 1.00 95.94 87 PHE A C 1
ATOM 682 O O . PHE A 1 87 ? -9.962 -0.639 -11.528 1.00 95.94 87 PHE A O 1
ATOM 689 N N . ASP A 1 88 ? -8.365 -0.954 -9.999 1.00 97.12 88 ASP A N 1
ATOM 690 C CA . ASP A 1 88 ? -8.695 -2.363 -9.767 1.00 97.12 88 ASP A CA 1
ATOM 691 C C . ASP A 1 88 ? -9.746 -2.524 -8.651 1.00 97.12 88 ASP A C 1
ATOM 693 O O . ASP A 1 88 ? -9.492 -2.397 -7.447 1.00 97.12 88 ASP A O 1
ATOM 697 N N . ALA A 1 89 ? -10.971 -2.881 -9.045 1.00 97.44 89 ALA A N 1
ATOM 698 C CA . ALA A 1 89 ? -12.086 -3.048 -8.115 1.00 97.44 89 ALA A CA 1
ATOM 699 C C . ALA A 1 89 ? -11.882 -4.177 -7.081 1.00 97.44 89 ALA A C 1
ATOM 701 O O . ALA A 1 89 ? -12.449 -4.110 -5.982 1.00 97.44 89 ALA A O 1
ATOM 702 N N . LYS A 1 90 ? -11.110 -5.225 -7.407 1.00 97.62 90 LYS A N 1
ATOM 703 C CA . LYS A 1 90 ? -10.815 -6.334 -6.486 1.00 97.62 90 LYS A CA 1
ATOM 704 C C . LYS A 1 90 ? -9.776 -5.895 -5.456 1.00 97.62 90 LYS A C 1
ATOM 706 O O . LYS A 1 90 ? -10.008 -6.097 -4.262 1.00 97.62 90 LYS A O 1
ATOM 711 N N . ALA A 1 91 ? -8.707 -5.229 -5.887 1.00 97.19 91 ALA A N 1
ATOM 712 C CA . ALA A 1 91 ? -7.688 -4.661 -5.011 1.00 97.19 91 ALA A CA 1
ATOM 713 C C . ALA A 1 91 ? -8.307 -3.649 -4.040 1.00 97.19 91 ALA A C 1
ATOM 715 O O .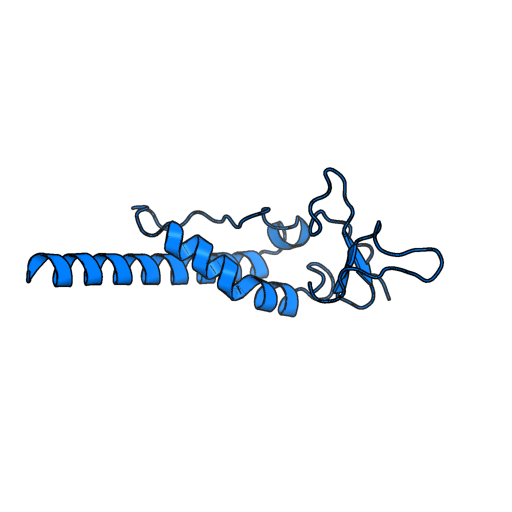 ALA A 1 91 ? -8.195 -3.808 -2.823 1.00 97.19 91 ALA A O 1
ATOM 716 N N . MET A 1 92 ? -9.095 -2.696 -4.548 1.00 98.06 92 MET A N 1
ATOM 717 C CA . MET A 1 92 ? -9.764 -1.703 -3.703 1.00 98.06 92 MET A CA 1
ATOM 718 C C . MET A 1 92 ? -10.773 -2.321 -2.728 1.00 98.06 92 MET A C 1
ATOM 720 O O . MET A 1 92 ? -10.969 -1.807 -1.625 1.00 98.06 92 MET A O 1
ATOM 724 N N . ARG A 1 93 ? -11.414 -3.444 -3.079 1.00 98.31 93 ARG A N 1
ATOM 725 C CA . ARG A 1 93 ? -12.275 -4.185 -2.141 1.00 98.31 93 ARG A CA 1
ATOM 726 C C . ARG A 1 93 ? -11.463 -4.792 -0.997 1.00 98.31 93 ARG A C 1
ATOM 728 O O . ARG A 1 93 ? -11.912 -4.720 0.148 1.00 98.31 93 ARG A O 1
ATOM 735 N N . SER A 1 94 ? -10.301 -5.372 -1.289 1.00 98.00 94 SER A N 1
ATOM 736 C CA . SER A 1 94 ? -9.384 -5.908 -0.277 1.00 98.00 94 SER A CA 1
ATOM 737 C C . SER A 1 94 ? -8.858 -4.803 0.638 1.00 98.00 94 SER A C 1
ATOM 739 O O . SER A 1 94 ? -8.982 -4.917 1.855 1.00 98.00 94 SER A O 1
ATOM 741 N N . ILE A 1 95 ? -8.409 -3.684 0.067 1.00 98.44 95 ILE A N 1
ATOM 742 C CA . ILE A 1 95 ? -7.930 -2.506 0.805 1.00 98.44 95 ILE A CA 1
ATOM 743 C C . ILE A 1 95 ? -8.998 -1.979 1.771 1.00 98.44 95 ILE A C 1
ATOM 745 O O . ILE A 1 95 ? -8.742 -1.818 2.962 1.00 98.44 95 ILE A O 1
ATOM 749 N N . ARG A 1 96 ? -10.243 -1.793 1.307 1.00 98.50 96 ARG A N 1
ATOM 750 C CA . ARG A 1 96 ? -11.352 -1.342 2.172 1.00 98.50 96 ARG A CA 1
ATOM 751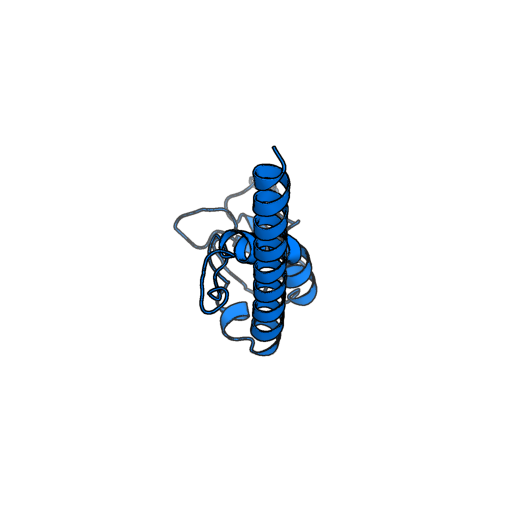 C C . ARG A 1 96 ? -11.630 -2.297 3.336 1.00 98.50 96 ARG A C 1
ATOM 753 O O . ARG A 1 96 ? -12.037 -1.848 4.407 1.00 98.50 96 ARG A O 1
ATOM 760 N N . ARG A 1 97 ? -11.441 -3.607 3.141 1.00 98.50 97 ARG A N 1
ATOM 761 C CA . ARG A 1 97 ? -11.583 -4.605 4.215 1.00 98.50 97 ARG A CA 1
ATOM 762 C C . ARG A 1 97 ? -10.458 -4.482 5.240 1.00 98.50 97 ARG A C 1
ATOM 764 O O . ARG A 1 97 ? -10.753 -4.523 6.431 1.00 98.50 97 ARG A O 1
ATOM 771 N N . LEU A 1 98 ? -9.216 -4.298 4.793 1.00 98.50 98 LEU A N 1
ATOM 772 C CA . LEU A 1 98 ? -8.053 -4.108 5.667 1.00 98.50 98 LEU A CA 1
ATOM 773 C C . LEU A 1 98 ? -8.173 -2.824 6.498 1.00 98.50 98 LEU A C 1
ATOM 775 O O . LEU A 1 98 ? -8.094 -2.890 7.721 1.00 98.50 98 LEU A O 1
ATOM 779 N N . LEU A 1 99 ? -8.521 -1.699 5.869 1.00 98.50 99 LEU A N 1
ATOM 780 C CA . LEU A 1 99 ? -8.777 -0.437 6.575 1.00 98.50 99 LEU A CA 1
ATOM 781 C C . LEU A 1 99 ? -9.872 -0.586 7.631 1.00 98.50 99 LEU A C 1
ATOM 783 O O . LEU A 1 99 ? -9.738 -0.126 8.762 1.00 98.50 99 LEU A O 1
ATOM 787 N N . ARG A 1 100 ? -10.977 -1.257 7.284 1.00 98.50 100 ARG A N 1
ATOM 788 C CA . ARG A 1 100 ? -12.072 -1.500 8.231 1.00 98.50 100 ARG A CA 1
ATOM 789 C C . ARG A 1 100 ? -11.640 -2.404 9.382 1.00 98.50 100 ARG A C 1
ATOM 791 O O . ARG A 1 100 ? -12.073 -2.175 10.508 1.00 98.50 100 ARG A O 1
ATOM 798 N N . ARG A 1 101 ? -10.796 -3.403 9.119 1.00 98.44 101 ARG A N 1
ATOM 799 C CA . ARG A 1 101 ? -10.210 -4.254 10.160 1.00 98.44 101 ARG A CA 1
ATOM 800 C C . ARG A 1 101 ? -9.393 -3.420 11.143 1.00 98.44 101 ARG A C 1
ATOM 802 O O . ARG A 1 101 ? -9.654 -3.518 12.340 1.00 98.44 101 ARG A O 1
ATOM 809 N N . GLY A 1 102 ? -8.488 -2.582 10.642 1.00 98.19 102 GLY A N 1
ATOM 810 C CA . GLY A 1 102 ? -7.715 -1.657 11.467 1.00 98.19 102 GLY A CA 1
ATOM 811 C C . GLY A 1 102 ? -8.605 -0.729 12.286 1.00 98.19 102 GLY A C 1
ATOM 812 O O . GLY A 1 102 ? -8.486 -0.653 13.504 1.00 98.19 102 GLY A O 1
ATOM 813 N N . TRP A 1 103 ? -9.604 -0.120 11.649 1.00 98.44 103 TRP A N 1
ATOM 814 C CA . TRP A 1 103 ? -10.553 0.767 12.324 1.00 98.44 103 TRP A CA 1
ATOM 815 C C . TRP A 1 103 ? -11.249 0.104 13.520 1.00 98.44 103 TRP A C 1
ATOM 817 O O . TRP A 1 103 ? -11.326 0.690 14.599 1.00 98.44 103 TRP A O 1
ATOM 827 N N . TYR A 1 104 ? -11.705 -1.144 13.378 1.00 98.19 104 TYR A N 1
ATOM 828 C CA . TYR A 1 104 ? -12.267 -1.891 14.507 1.00 98.19 104 TYR A CA 1
ATOM 829 C C . TYR A 1 104 ? -11.226 -2.227 15.583 1.00 98.19 104 TYR A C 1
ATOM 831 O O . TYR A 1 104 ? -11.549 -2.156 16.771 1.00 98.19 104 TYR A O 1
ATOM 839 N N . GLN A 1 105 ? -9.998 -2.583 15.195 1.00 97.75 105 GLN A N 1
ATOM 840 C CA . GLN A 1 105 ? -8.910 -2.858 16.138 1.00 97.75 105 GLN A CA 1
ATOM 841 C C . GLN A 1 105 ? -8.582 -1.626 16.990 1.00 97.75 105 GLN A C 1
ATOM 843 O O . GLN A 1 105 ? -8.571 -1.738 18.216 1.00 97.75 105 GLN A O 1
ATOM 848 N N . GLY A 1 106 ? -8.426 -0.451 16.374 1.00 97.38 106 GLY A N 1
ATOM 849 C CA . GLY A 1 106 ? -8.180 0.799 17.097 1.00 97.38 106 GLY A CA 1
ATOM 850 C C . GLY A 1 106 ? -9.335 1.165 18.037 1.00 97.38 106 GLY A C 1
ATOM 851 O O . GLY A 1 106 ? -9.114 1.505 19.196 1.00 97.38 106 GLY A O 1
ATOM 852 N N . ARG A 1 107 ? -10.595 0.976 17.615 1.00 96.44 107 ARG A N 1
ATOM 853 C CA . ARG A 1 107 ? -11.758 1.214 18.496 1.00 96.44 107 ARG A CA 1
ATOM 854 C C . ARG A 1 107 ? -11.772 0.297 19.711 1.00 96.44 107 ARG A C 1
ATOM 856 O O . ARG A 1 107 ? -12.080 0.744 20.813 1.00 96.44 107 ARG A O 1
ATOM 863 N N . LYS A 1 108 ? -11.454 -0.985 19.513 1.00 96.19 108 LYS A N 1
ATOM 864 C CA . LYS A 1 108 ? -11.346 -1.954 20.609 1.00 96.19 108 LYS A CA 1
ATOM 865 C C . LYS A 1 108 ? -10.219 -1.568 21.568 1.00 96.19 108 LYS A C 1
ATOM 867 O O . LYS A 1 108 ? -10.414 -1.665 22.776 1.00 96.19 108 LYS A O 1
ATOM 872 N N . TYR A 1 109 ? -9.082 -1.121 21.036 1.00 95.06 109 TYR A N 1
ATOM 873 C CA . TYR A 1 109 ? -7.957 -0.637 21.828 1.00 95.06 109 TYR A CA 1
ATOM 874 C C . TYR A 1 109 ? -8.360 0.557 22.703 1.00 95.06 109 TYR A C 1
ATOM 876 O O . TYR A 1 109 ? -8.235 0.473 23.921 1.00 95.06 109 TYR A O 1
ATOM 884 N N . TYR A 1 110 ? -8.954 1.607 22.129 1.00 91.38 110 TYR A N 1
ATOM 885 C CA . TYR A 1 110 ? -9.401 2.772 22.902 1.00 91.38 110 TYR A CA 1
ATOM 886 C C . TYR A 1 110 ? -10.456 2.423 23.953 1.00 91.38 110 TYR A C 1
ATOM 888 O O . TYR A 1 110 ? -10.375 2.887 25.086 1.00 91.38 110 TYR A O 1
ATOM 896 N N . ALA A 1 111 ? -11.416 1.557 23.620 1.00 91.38 111 ALA A N 1
ATOM 897 C CA . ALA A 1 111 ? -12.413 1.102 24.585 1.00 91.38 111 ALA A CA 1
ATOM 898 C C . ALA A 1 111 ? -11.786 0.336 25.764 1.00 91.38 111 ALA A C 1
ATOM 900 O O . ALA A 1 111 ? -12.275 0.449 26.885 1.00 91.38 111 ALA A O 1
ATOM 901 N N . LYS A 1 112 ? -10.720 -0.439 25.522 1.00 92.69 112 LYS A N 1
ATOM 902 C CA . LYS A 1 112 ? -9.970 -1.133 26.575 1.00 92.69 112 LYS A CA 1
ATOM 903 C C . LYS A 1 112 ? -9.228 -0.134 27.470 1.00 92.69 112 LYS A C 1
ATOM 905 O O . LYS A 1 112 ? -9.387 -0.204 28.682 1.00 92.69 112 LYS A O 1
ATOM 910 N N . GLN A 1 113 ? -8.512 0.819 26.871 1.00 89.50 113 GLN A N 1
ATOM 911 C CA . GLN A 1 113 ? -7.768 1.851 27.605 1.00 89.50 113 GLN A CA 1
ATOM 912 C C . GLN A 1 113 ? -8.682 2.709 28.491 1.00 89.50 113 GLN A C 1
ATOM 914 O O . GLN A 1 113 ? -8.354 2.982 29.640 1.00 89.50 113 GLN A O 1
ATOM 919 N N . LEU A 1 114 ? -9.867 3.078 27.992 1.00 86.44 114 LEU A N 1
ATOM 920 C CA . LEU A 1 114 ? -10.859 3.825 28.773 1.00 86.44 114 LEU A CA 1
ATOM 921 C C . LEU A 1 114 ? -11.378 3.045 29.987 1.00 86.44 114 LEU A C 1
ATOM 923 O O . LEU A 1 114 ? -11.645 3.654 31.014 1.00 86.44 114 LEU A O 1
ATOM 927 N N . ARG A 1 115 ? -11.528 1.718 29.883 1.00 85.69 115 ARG A N 1
ATOM 928 C CA . ARG A 1 115 ? -11.945 0.873 31.016 1.00 85.69 115 ARG A CA 1
ATOM 929 C C . ARG A 1 115 ? -10.833 0.761 32.055 1.00 85.69 115 ARG A C 1
ATOM 931 O O . ARG A 1 115 ? -11.057 1.077 33.211 1.00 85.69 115 ARG A O 1
ATOM 938 N N . GLU A 1 116 ? -9.622 0.416 31.621 1.00 86.75 116 GLU A N 1
ATOM 939 C CA . GLU A 1 116 ? -8.460 0.262 32.513 1.00 86.75 116 GLU A CA 1
ATOM 940 C C . GLU A 1 116 ? -8.041 1.576 33.193 1.00 86.75 116 GLU A C 1
ATOM 942 O O . GLU A 1 116 ? -7.440 1.550 34.264 1.00 86.75 116 GLU A O 1
ATOM 947 N N . GLY A 1 117 ? -8.335 2.723 32.573 1.00 75.75 117 GLY A N 1
ATOM 948 C CA . GLY A 1 117 ? -8.148 4.043 33.173 1.00 75.75 117 GLY A CA 1
ATOM 949 C C . GLY A 1 117 ? -9.287 4.491 34.093 1.00 75.75 117 GLY A C 1
ATOM 950 O O . GLY A 1 117 ? -9.054 5.362 34.918 1.00 75.75 117 GLY A O 1
ATOM 951 N N . ALA A 1 118 ? -10.492 3.926 33.963 1.00 64.69 118 ALA A N 1
ATOM 952 C CA . ALA A 1 118 ? -11.632 4.221 34.837 1.00 64.69 118 ALA A CA 1
ATOM 953 C C . ALA A 1 118 ? -11.633 3.383 36.129 1.00 64.69 118 ALA A C 1
ATOM 955 O O . ALA A 1 118 ? -12.270 3.770 37.103 1.00 64.69 118 ALA A O 1
ATOM 956 N N . ASP A 1 119 ? -10.922 2.252 36.131 1.00 62.62 119 ASP A N 1
ATOM 957 C CA . ASP A 1 119 ? -10.748 1.369 37.292 1.00 62.62 119 ASP A CA 1
ATOM 958 C C . ASP A 1 119 ? -9.579 1.800 38.217 1.00 62.62 119 ASP A C 1
ATOM 960 O O . ASP A 1 119 ? -9.251 1.088 39.169 1.00 62.62 119 ASP A O 1
ATOM 964 N N . LYS A 1 120 ? -8.924 2.936 37.930 1.00 54.66 120 LYS A N 1
ATOM 965 C CA . LYS A 1 120 ? -7.827 3.537 38.713 1.00 54.66 120 LYS A CA 1
ATOM 966 C C . LYS A 1 120 ? -8.267 4.852 39.340 1.00 54.66 120 LYS A C 1
ATOM 968 O O . LYS A 1 120 ? -7.786 5.128 40.459 1.00 54.66 120 LYS A O 1
#

pLDDT: mean 92.83, std 7.98, range [54.66, 98.5]

Organism: NCBI:txid1134687

Secondary structure (DSSP, 8-state):
-----EE-TT--SS--EEEETTEEEETT-SBTTB--SEEEEE-TTTSHHHHHHHTHHHHHHHHHTTTT-TT---S--TT---HHHHH-HHHHHHHHHHHHHHHHHHHHHHHHHHHHHH--